Protein AF-A0AA90QG20-F1 (afdb_monomer_lite)

Secondary structure (DSSP, 8-state):
-EEEEEEEE-TTS-EEEEEEETTEEEEEEGGGGGGSTTTTTTS-HHHHHHHHH-HHHHS--

Foldseek 3Di:
DKAWDAWDQDPVRAIWTWIQDPNDIDTAGLLRVVVDPPHLVNDDPVVVVVSVVPVVSVPDD

Sequence (61 aa):
MIRYMGTRQNDDGAIVYVFIINGLQKEIREHALKQYPGCYEMLPAAAKQKIAANRNWLSKL

pLDDT: mean 86.3, std 8.86, range [53.38, 94.69]

Radius of gyration: 11.17 Å; chains: 1; bounding box: 23×25×26 Å

Structure (mmCIF, N/CA/C/O backbone):
data_AF-A0AA90QG20-F1
#
_entry.id   AF-A0AA90QG20-F1
#
loop_
_atom_site.group_PDB
_atom_site.id
_atom_site.type_symbol
_atom_site.label_atom_id
_atom_site.label_alt_id
_atom_site.label_comp_id
_atom_site.label_asym_id
_atom_site.label_entity_id
_atom_site.label_seq_id
_atom_site.pdbx_PDB_ins_code
_atom_site.Cartn_x
_atom_site.Cartn_y
_atom_site.Cartn_z
_atom_site.occupancy
_atom_site.B_iso_or_equiv
_atom_site.auth_seq_id
_atom_site.auth_comp_id
_atom_site.auth_asym_id
_atom_site.auth_atom_id
_atom_site.pdbx_PDB_model_num
ATOM 1 N N . MET A 1 1 ? -11.607 3.018 8.511 1.00 85.62 1 MET A N 1
ATOM 2 C CA . MET A 1 1 ? -10.182 3.170 8.906 1.00 85.62 1 MET A CA 1
ATOM 3 C C . MET A 1 1 ? -9.320 2.383 7.929 1.00 85.62 1 MET A C 1
ATOM 5 O O . MET A 1 1 ? -9.674 1.242 7.642 1.00 85.62 1 MET A O 1
ATOM 9 N N . ILE A 1 2 ? -8.258 2.990 7.392 1.00 91.94 2 ILE A N 1
ATOM 10 C CA . ILE A 1 2 ? -7.327 2.355 6.445 1.00 91.94 2 ILE A CA 1
ATOM 11 C C . ILE A 1 2 ? -5.986 2.184 7.156 1.00 91.94 2 ILE A C 1
ATOM 13 O O . ILE A 1 2 ? -5.464 3.146 7.715 1.00 91.94 2 ILE A O 1
ATOM 17 N N . ARG A 1 3 ? -5.427 0.974 7.141 1.00 91.38 3 ARG A N 1
ATOM 18 C CA . ARG A 1 3 ? -4.092 0.692 7.676 1.00 91.38 3 ARG A CA 1
ATOM 19 C C . ARG A 1 3 ? -3.266 -0.044 6.640 1.00 91.38 3 ARG A C 1
ATOM 21 O O . ARG A 1 3 ? -3.683 -1.093 6.165 1.00 91.38 3 ARG A O 1
ATOM 28 N N . TYR A 1 4 ? -2.091 0.478 6.322 1.00 93.25 4 TYR A N 1
ATOM 29 C CA . TYR A 1 4 ? -1.121 -0.238 5.502 1.00 93.25 4 TYR A CA 1
ATOM 30 C C . TYR A 1 4 ? -0.441 -1.338 6.327 1.00 93.25 4 TYR A C 1
ATOM 32 O O . TYR A 1 4 ? 0.007 -1.084 7.446 1.00 93.25 4 TYR A O 1
ATOM 40 N N . MET A 1 5 ? -0.390 -2.556 5.788 1.00 94.62 5 MET A N 1
ATOM 41 C CA . MET A 1 5 ? 0.221 -3.717 6.447 1.00 94.62 5 MET A CA 1
ATOM 42 C C . MET A 1 5 ? 1.579 -4.080 5.857 1.00 94.62 5 MET A C 1
ATOM 44 O O . MET A 1 5 ? 2.431 -4.598 6.571 1.00 94.62 5 MET A O 1
ATOM 48 N N . GLY A 1 6 ? 1.807 -3.795 4.577 1.00 92.62 6 GLY A N 1
ATOM 49 C CA . GLY A 1 6 ? 3.057 -4.144 3.917 1.00 92.62 6 GLY A CA 1
ATOM 50 C C . GLY A 1 6 ? 2.882 -4.386 2.428 1.00 92.62 6 GLY A C 1
ATOM 51 O O . GLY A 1 6 ? 1.816 -4.165 1.856 1.00 92.62 6 GLY A O 1
ATOM 52 N N . THR A 1 7 ? 3.952 -4.860 1.806 1.00 92.06 7 THR A N 1
ATOM 53 C CA . THR A 1 7 ? 3.935 -5.356 0.429 1.00 92.06 7 THR A CA 1
ATOM 54 C C . THR A 1 7 ? 4.196 -6.850 0.451 1.00 92.06 7 THR A C 1
ATOM 56 O O . THR A 1 7 ? 5.010 -7.325 1.242 1.00 92.06 7 THR A O 1
ATOM 59 N N . ARG A 1 8 ? 3.505 -7.588 -0.410 1.00 91.62 8 ARG A N 1
ATOM 60 C CA . ARG A 1 8 ? 3.754 -9.013 -0.637 1.00 91.62 8 ARG A CA 1
ATOM 61 C C . ARG A 1 8 ? 3.732 -9.308 -2.124 1.00 91.62 8 ARG A C 1
ATOM 63 O O . ARG A 1 8 ? 3.176 -8.539 -2.905 1.00 91.62 8 ARG A O 1
ATOM 70 N N . GLN A 1 9 ? 4.312 -10.436 -2.496 1.00 91.38 9 GLN A N 1
ATOM 71 C CA . GLN A 1 9 ? 4.068 -11.037 -3.795 1.00 91.38 9 GLN A CA 1
ATOM 72 C C . GLN A 1 9 ? 2.801 -11.900 -3.691 1.00 91.38 9 GLN A C 1
ATOM 74 O O . GLN A 1 9 ?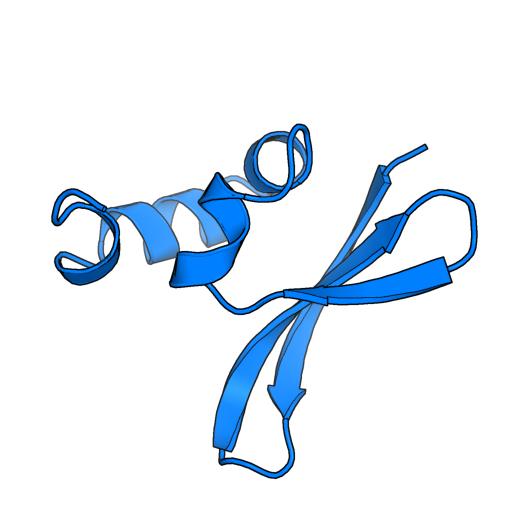 2.598 -12.583 -2.680 1.00 91.38 9 GLN A O 1
ATOM 79 N N . ASN A 1 10 ? 1.908 -11.807 -4.672 1.00 86.94 10 ASN A N 1
ATOM 80 C CA . ASN A 1 10 ? 0.773 -12.723 -4.791 1.00 86.94 10 ASN A CA 1
ATOM 81 C C . ASN A 1 10 ? 1.172 -13.968 -5.612 1.00 86.94 10 ASN A C 1
ATOM 83 O O . ASN A 1 10 ? 2.257 -14.004 -6.189 1.00 86.94 10 ASN A O 1
ATOM 87 N N . ASP A 1 11 ? 0.290 -14.965 -5.698 1.00 87.31 11 ASP A N 1
ATOM 88 C CA . ASP A 1 11 ? 0.519 -16.203 -6.469 1.00 87.31 11 ASP A CA 1
ATOM 89 C C . ASP A 1 11 ? 0.806 -15.982 -7.967 1.00 87.31 11 ASP A C 1
ATOM 91 O O . ASP A 1 11 ? 1.424 -16.820 -8.611 1.00 87.31 11 ASP A O 1
ATOM 95 N N . ASP A 1 12 ? 0.417 -14.829 -8.515 1.00 84.50 12 ASP A N 1
ATOM 96 C CA . ASP A 1 12 ? 0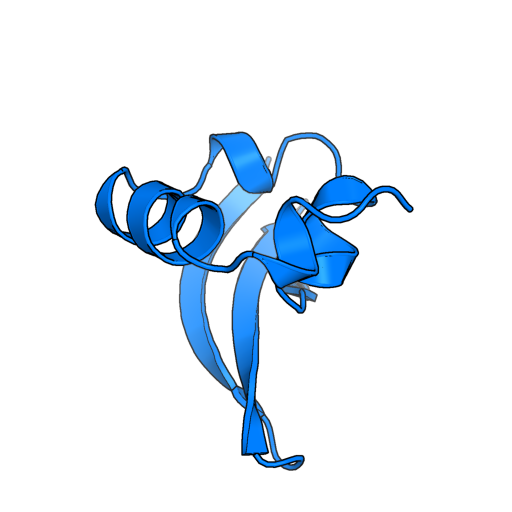.699 -14.401 -9.896 1.00 84.50 12 ASP A CA 1
ATOM 97 C C . ASP A 1 12 ? 2.114 -13.799 -10.052 1.00 84.50 12 ASP A C 1
ATOM 99 O O . ASP A 1 12 ? 2.484 -13.295 -11.109 1.00 84.50 12 ASP A O 1
ATOM 103 N N . GLY A 1 13 ? 2.919 -13.783 -8.985 1.00 86.19 13 GLY A N 1
ATOM 104 C CA . GLY A 1 13 ? 4.250 -13.172 -8.980 1.00 86.19 13 GLY A CA 1
ATOM 105 C C . GLY A 1 13 ? 4.232 -11.637 -8.937 1.00 86.19 13 GLY A C 1
ATOM 106 O O . GLY A 1 13 ? 5.293 -11.006 -8.940 1.00 86.19 13 GLY A O 1
ATOM 107 N N . ALA A 1 14 ? 3.056 -11.013 -8.851 1.00 85.75 14 ALA A N 1
ATOM 108 C CA . ALA A 1 14 ? 2.894 -9.566 -8.833 1.00 85.75 14 ALA A CA 1
ATOM 109 C C . ALA A 1 14 ? 3.046 -8.993 -7.417 1.00 85.75 14 ALA A C 1
ATOM 111 O O . ALA A 1 14 ? 2.540 -9.544 -6.437 1.00 85.75 14 ALA A O 1
ATOM 112 N N . ILE A 1 15 ? 3.703 -7.834 -7.305 1.00 88.62 15 ILE A N 1
ATOM 113 C CA . ILE A 1 15 ? 3.783 -7.104 -6.035 1.00 88.62 15 ILE A CA 1
ATOM 114 C C . ILE A 1 15 ? 2.453 -6.393 -5.764 1.00 88.62 15 ILE A C 1
ATOM 116 O O . ILE A 1 15 ? 1.971 -5.594 -6.573 1.00 88.62 15 ILE A O 1
ATOM 120 N N . VAL A 1 16 ? 1.875 -6.673 -4.597 1.00 91.81 16 VAL A N 1
ATOM 121 C CA . VAL A 1 16 ? 0.643 -6.065 -4.091 1.00 91.81 16 VAL A CA 1
ATOM 122 C C . VAL A 1 16 ? 0.894 -5.373 -2.755 1.00 91.81 16 VAL A C 1
ATOM 124 O O . VAL A 1 16 ? 1.681 -5.824 -1.921 1.00 91.81 16 VAL A O 1
ATOM 127 N N . TYR A 1 17 ? 0.197 -4.263 -2.551 1.00 92.31 17 TYR A N 1
ATOM 128 C CA . TYR A 1 17 ? 0.173 -3.498 -1.313 1.00 92.31 17 TYR A CA 1
ATOM 129 C C . TYR A 1 17 ? -1.017 -3.970 -0.484 1.00 92.31 17 TYR A C 1
ATOM 131 O O . TYR A 1 17 ? -2.159 -3.944 -0.946 1.00 92.31 17 TYR A O 1
ATOM 139 N N . VAL A 1 18 ? -0.749 -4.428 0.733 1.00 94.25 18 VAL A N 1
ATOM 140 C CA . VAL A 1 18 ? -1.758 -4.994 1.625 1.00 94.25 18 VAL A CA 1
ATOM 141 C C . VAL A 1 18 ? -2.264 -3.908 2.563 1.00 94.25 18 VAL A C 1
ATOM 143 O O . VAL A 1 18 ? -1.482 -3.255 3.261 1.00 94.25 18 VAL A O 1
ATOM 146 N N . PHE A 1 19 ? -3.581 -3.743 2.607 1.00 94.69 19 PHE A N 1
ATOM 147 C CA . PHE A 1 19 ? -4.269 -2.802 3.479 1.00 94.69 19 PHE A CA 1
ATOM 148 C C . PHE A 1 19 ? -5.342 -3.509 4.298 1.00 94.69 19 PHE A C 1
ATOM 150 O O . PHE A 1 19 ? -5.985 -4.434 3.817 1.00 94.69 19 PHE A O 1
ATOM 157 N N . ILE A 1 20 ? -5.593 -3.025 5.508 1.00 93.75 20 ILE A N 1
ATOM 158 C CA . ILE A 1 20 ? -6.827 -3.289 6.245 1.00 93.75 20 ILE A CA 1
ATOM 159 C C . ILE A 1 20 ? -7.740 -2.087 6.015 1.00 93.75 20 ILE A C 1
ATOM 161 O O . ILE A 1 20 ? -7.438 -0.987 6.482 1.00 93.75 20 ILE A O 1
ATOM 165 N N . ILE A 1 21 ? -8.841 -2.283 5.294 1.00 92.19 21 ILE A N 1
ATOM 166 C CA . ILE A 1 21 ? -9.852 -1.257 5.022 1.00 92.19 21 ILE A CA 1
ATOM 167 C C . ILE A 1 21 ? -11.138 -1.684 5.720 1.00 92.19 21 ILE A C 1
ATOM 169 O O . ILE A 1 21 ? -11.728 -2.701 5.369 1.00 92.19 21 ILE A O 1
ATOM 173 N N . ASN A 1 22 ? -11.563 -0.917 6.725 1.00 91.31 22 ASN A N 1
ATOM 174 C CA . ASN A 1 22 ? -12.768 -1.208 7.518 1.00 91.31 22 ASN A CA 1
ATOM 175 C C . ASN A 1 22 ? -12.781 -2.639 8.096 1.00 91.31 22 ASN A C 1
ATOM 177 O O . ASN A 1 22 ? -13.807 -3.306 8.103 1.00 91.31 22 ASN A O 1
ATOM 181 N N . GLY A 1 23 ? -11.619 -3.113 8.558 1.00 90.81 23 GLY A N 1
ATOM 182 C CA . GLY A 1 23 ? -11.460 -4.454 9.134 1.00 90.81 23 GLY A CA 1
ATOM 183 C C . GLY A 1 23 ? -11.252 -5.577 8.114 1.00 90.81 23 GLY A C 1
ATOM 184 O O . GLY A 1 23 ? -10.979 -6.702 8.515 1.00 90.81 23 GLY A O 1
ATOM 185 N N . LEU A 1 24 ? -11.311 -5.290 6.809 1.00 92.75 24 LEU A N 1
ATOM 186 C CA . LEU A 1 24 ? -11.081 -6.274 5.751 1.00 92.75 24 LEU A CA 1
ATOM 187 C C . LEU A 1 24 ? -9.689 -6.120 5.147 1.00 92.75 24 LEU A C 1
ATOM 189 O O . LEU A 1 24 ? -9.300 -5.022 4.744 1.00 92.75 24 LEU A O 1
ATOM 193 N N . GLN A 1 25 ? -8.964 -7.231 5.025 1.00 93.06 25 GLN A N 1
ATOM 194 C CA . GLN A 1 25 ? -7.709 -7.254 4.285 1.00 93.06 25 GLN A CA 1
ATOM 195 C C . GLN A 1 25 ? -7.979 -7.126 2.780 1.00 93.06 25 GLN A C 1
ATOM 197 O O . GLN A 1 25 ? -8.810 -7.837 2.213 1.00 93.06 25 GLN A O 1
ATOM 202 N N . LYS A 1 26 ? -7.271 -6.205 2.133 1.00 92.56 26 LYS A N 1
ATOM 203 C CA . LYS A 1 26 ? -7.335 -5.928 0.700 1.00 92.56 26 LYS A CA 1
ATOM 204 C C . LYS A 1 26 ? -5.927 -5.888 0.132 1.00 92.56 26 LYS A C 1
ATOM 206 O O . LYS A 1 26 ? -5.045 -5.232 0.679 1.00 92.56 26 LYS A O 1
ATOM 211 N N . GLU A 1 27 ? -5.741 -6.575 -0.982 1.00 93.31 27 GLU A N 1
ATOM 212 C CA . GLU A 1 27 ? -4.491 -6.610 -1.731 1.00 93.31 27 GLU A CA 1
ATOM 213 C C . GLU A 1 27 ? -4.664 -5.760 -2.981 1.00 93.31 27 GLU A C 1
ATOM 215 O O . GLU A 1 27 ? -5.508 -6.044 -3.830 1.00 93.31 27 GLU A O 1
ATOM 220 N N . ILE A 1 28 ? -3.902 -4.676 -3.071 1.00 91.06 28 ILE A N 1
ATOM 221 C CA . ILE A 1 28 ? -4.070 -3.667 -4.111 1.00 91.06 28 ILE A CA 1
ATOM 222 C C . ILE A 1 28 ? -2.779 -3.600 -4.919 1.00 91.06 28 ILE A C 1
ATOM 224 O O . ILE A 1 28 ? -1.706 -3.329 -4.384 1.00 91.06 28 ILE A O 1
ATOM 228 N N . ARG A 1 29 ? -2.873 -3.853 -6.226 1.00 89.25 29 ARG A N 1
ATOM 229 C CA . ARG A 1 29 ? -1.751 -3.661 -7.157 1.00 89.25 29 ARG A CA 1
ATOM 230 C C . ARG A 1 29 ? -1.431 -2.174 -7.293 1.00 89.25 29 ARG A C 1
ATOM 232 O O . ARG A 1 29 ? -2.315 -1.332 -7.165 1.00 89.25 29 ARG A O 1
ATOM 239 N N . GLU A 1 30 ? -0.187 -1.853 -7.628 1.00 87.94 30 GLU A N 1
ATOM 240 C CA . GLU A 1 30 ? 0.271 -0.462 -7.733 1.00 87.94 30 GLU A CA 1
ATOM 241 C C . GLU A 1 30 ? -0.616 0.415 -8.636 1.00 87.94 30 GLU A C 1
ATOM 243 O O . GLU A 1 30 ? -1.049 1.492 -8.234 1.00 87.94 30 GLU A O 1
ATOM 248 N N . HIS A 1 31 ? -0.961 -0.069 -9.834 1.00 84.62 31 HIS A N 1
ATOM 249 C CA . HIS A 1 31 ? -1.827 0.657 -10.771 1.00 84.62 31 HIS A CA 1
ATOM 250 C C . HIS A 1 31 ? -3.245 0.875 -10.220 1.00 84.62 31 HIS A C 1
ATOM 252 O O . HIS A 1 31 ? -3.893 1.874 -10.531 1.00 84.62 31 HIS A O 1
ATOM 258 N N . ALA A 1 32 ? -3.722 -0.045 -9.379 1.00 87.69 32 ALA A N 1
ATOM 259 C CA . ALA A 1 32 ? -5.048 0.012 -8.790 1.00 87.69 32 ALA A CA 1
ATOM 260 C C . ALA A 1 32 ? -5.108 0.985 -7.607 1.00 87.69 32 ALA A C 1
ATOM 262 O O . ALA A 1 32 ? -6.198 1.441 -7.290 1.00 87.69 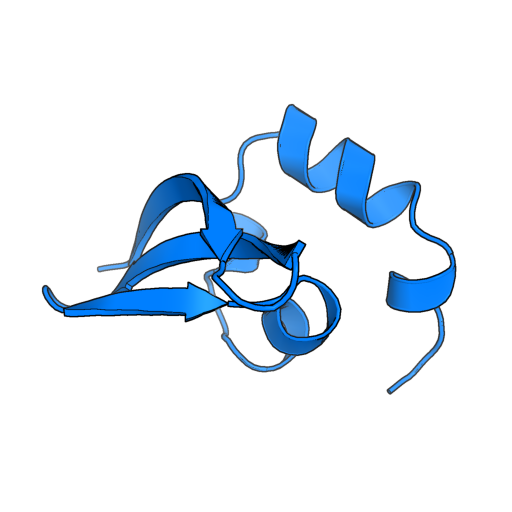32 ALA A O 1
ATOM 263 N N . LEU A 1 33 ? -3.978 1.386 -7.002 1.00 88.06 33 LEU A N 1
ATOM 264 C CA . LEU A 1 33 ? -3.954 2.342 -5.881 1.00 88.06 33 LEU A CA 1
ATOM 265 C C . LEU A 1 33 ? -4.702 3.648 -6.187 1.00 88.06 33 LEU A C 1
ATOM 267 O O . LEU A 1 33 ? -5.306 4.217 -5.283 1.00 88.06 33 LEU A O 1
ATOM 271 N N . LYS A 1 34 ? -4.713 4.094 -7.452 1.00 84.88 34 LYS A N 1
ATOM 272 C CA . LYS A 1 34 ? -5.458 5.289 -7.893 1.00 84.88 34 LYS A CA 1
ATOM 273 C C . LYS A 1 34 ? -6.978 5.147 -7.732 1.00 84.88 34 LYS A C 1
ATOM 275 O O . LYS A 1 34 ? -7.669 6.148 -7.598 1.00 84.88 34 LYS A O 1
ATOM 280 N N . GLN A 1 35 ? -7.490 3.917 -7.745 1.00 87.00 35 GLN A N 1
ATOM 281 C CA . GLN A 1 35 ? -8.915 3.601 -7.618 1.00 87.00 35 GLN A CA 1
ATOM 282 C C . GLN A 1 35 ? -9.360 3.467 -6.152 1.00 87.00 35 GLN A C 1
ATOM 284 O O . GLN A 1 35 ? -10.556 3.407 -5.882 1.00 87.00 35 GLN A O 1
ATOM 289 N N . TYR A 1 36 ? -8.419 3.431 -5.199 1.00 87.88 36 TYR A N 1
ATOM 290 C CA . TYR A 1 36 ? -8.707 3.286 -3.772 1.00 87.88 36 TYR A CA 1
ATOM 291 C C . TYR A 1 36 ? -8.353 4.575 -3.013 1.00 87.88 36 TYR A C 1
ATOM 293 O O . TYR A 1 36 ? -7.201 4.744 -2.590 1.00 87.88 36 TYR A O 1
ATOM 301 N N . PRO A 1 37 ? -9.323 5.490 -2.810 1.00 85.88 37 PRO A N 1
ATOM 302 C CA . PRO A 1 37 ? -9.079 6.743 -2.101 1.00 85.88 37 PRO A CA 1
ATOM 303 C C . PRO A 1 37 ? -8.546 6.484 -0.683 1.00 85.88 37 PRO A C 1
ATOM 305 O O . PRO A 1 37 ? -8.960 5.542 -0.005 1.00 85.88 37 PRO A O 1
ATOM 308 N N . GLY A 1 38 ? -7.576 7.290 -0.246 1.00 88.06 38 GLY A N 1
ATOM 309 C CA . GLY A 1 38 ? -6.916 7.154 1.056 1.00 88.06 38 GLY A CA 1
ATOM 310 C C . GLY A 1 38 ? -5.822 6.081 1.140 1.00 88.06 38 GLY A C 1
ATOM 311 O O . GLY A 1 38 ? -4.948 6.181 1.998 1.00 88.06 38 GLY A O 1
ATOM 312 N N . CYS A 1 39 ? -5.781 5.077 0.253 1.00 90.19 39 CYS A N 1
ATOM 313 C CA . CYS A 1 39 ? -4.774 4.007 0.344 1.00 90.19 39 CYS A CA 1
ATOM 314 C C . CYS A 1 39 ? -3.363 4.495 0.001 1.00 90.19 39 CYS A C 1
ATOM 316 O O . CYS A 1 39 ? -2.415 4.170 0.713 1.00 90.19 39 CYS A O 1
ATOM 318 N N . TYR A 1 40 ? -3.220 5.320 -1.041 1.00 88.62 40 TYR A N 1
ATOM 319 C CA . TYR A 1 40 ? -1.925 5.907 -1.398 1.00 88.62 40 TYR A CA 1
ATOM 320 C C . TYR A 1 40 ? -1.364 6.794 -0.275 1.00 88.62 40 TYR A C 1
ATOM 322 O O . TYR A 1 40 ? -0.167 6.777 0.004 1.00 88.62 40 TYR A O 1
ATOM 330 N N . GLU A 1 41 ? -2.224 7.537 0.419 1.00 89.75 41 GLU A N 1
ATOM 331 C CA . GLU A 1 41 ? -1.824 8.441 1.499 1.00 89.75 41 GLU A CA 1
ATOM 332 C C . GLU A 1 41 ? -1.275 7.683 2.711 1.00 89.75 41 GLU A C 1
ATOM 334 O O . GLU A 1 41 ? -0.291 8.130 3.304 1.00 89.75 41 GLU A O 1
ATOM 339 N N . MET A 1 42 ? -1.833 6.503 3.004 1.00 91.00 42 MET A N 1
ATOM 340 C CA . MET A 1 42 ? -1.395 5.620 4.093 1.00 91.00 42 MET A CA 1
ATOM 341 C C . MET A 1 42 ? -0.072 4.894 3.818 1.00 91.00 42 MET A C 1
ATOM 343 O O . MET A 1 42 ? 0.464 4.236 4.712 1.00 91.00 42 MET A O 1
ATOM 347 N N . LEU A 1 43 ? 0.468 4.983 2.600 1.00 90.69 43 LEU A N 1
ATOM 348 C CA . LEU A 1 43 ? 1.747 4.362 2.280 1.00 90.69 43 LEU A CA 1
ATOM 349 C C . LEU A 1 43 ? 2.919 5.095 2.954 1.00 90.69 43 LEU A C 1
ATOM 351 O O . LEU A 1 43 ?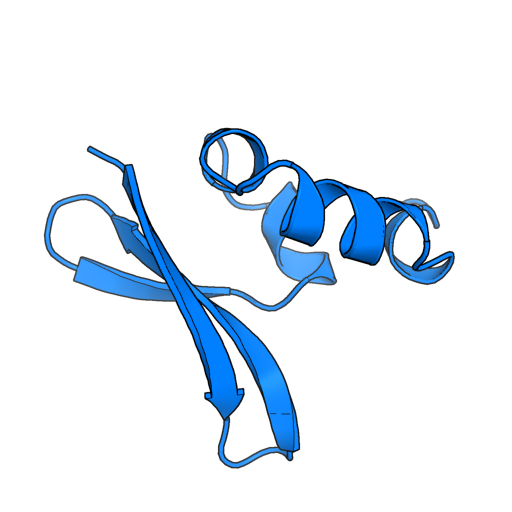 2.948 6.332 2.986 1.00 90.69 43 LEU A O 1
ATOM 355 N N . PRO A 1 44 ? 3.944 4.358 3.419 1.00 90.50 44 PRO A N 1
ATOM 356 C CA . PRO A 1 44 ? 5.170 4.963 3.918 1.00 90.50 44 PRO A CA 1
ATOM 357 C C . PRO A 1 44 ? 5.923 5.681 2.792 1.00 90.50 44 PRO A C 1
ATOM 359 O O . PRO A 1 44 ? 5.808 5.326 1.615 1.00 90.50 44 PRO A O 1
ATOM 362 N N . ALA A 1 45 ? 6.759 6.656 3.157 1.00 88.31 45 ALA A N 1
ATOM 363 C CA . ALA A 1 45 ? 7.542 7.444 2.200 1.00 88.31 45 ALA A CA 1
ATOM 364 C C . ALA A 1 45 ? 8.393 6.569 1.261 1.00 88.31 45 ALA A C 1
ATOM 366 O O . ALA A 1 45 ? 8.500 6.856 0.072 1.00 88.31 45 ALA A O 1
ATOM 367 N N . ALA A 1 46 ? 8.950 5.462 1.764 1.00 86.88 46 ALA A N 1
ATOM 368 C CA . ALA A 1 46 ? 9.711 4.513 0.951 1.00 86.88 46 ALA A CA 1
ATOM 369 C C . ALA A 1 46 ? 8.854 3.840 -0.140 1.00 86.88 46 ALA A C 1
ATOM 371 O O . ALA A 1 46 ? 9.295 3.701 -1.278 1.00 86.88 46 ALA A O 1
ATOM 372 N N . ALA A 1 47 ? 7.611 3.461 0.181 1.00 87.56 47 ALA A N 1
ATOM 373 C CA . ALA A 1 47 ? 6.690 2.875 -0.792 1.00 87.56 47 ALA A CA 1
ATOM 374 C C . ALA A 1 47 ? 6.257 3.911 -1.836 1.00 87.56 47 ALA A C 1
ATOM 376 O O . ALA A 1 47 ? 6.298 3.618 -3.026 1.00 87.56 47 ALA A O 1
ATOM 377 N N . LYS A 1 48 ? 5.937 5.140 -1.411 1.00 88.50 48 LYS A N 1
ATOM 378 C CA . LYS A 1 48 ? 5.602 6.249 -2.322 1.00 88.50 48 LYS A CA 1
ATOM 379 C C . LYS A 1 48 ? 6.740 6.556 -3.298 1.00 88.50 48 LYS A C 1
ATOM 381 O O . LYS A 1 48 ? 6.481 6.742 -4.478 1.00 88.50 48 LYS A O 1
ATOM 386 N N . GLN A 1 49 ? 7.992 6.537 -2.835 1.00 87.12 49 GLN A N 1
ATOM 387 C CA . GLN A 1 49 ? 9.164 6.722 -3.701 1.00 87.12 49 GLN A CA 1
ATOM 388 C C . GLN A 1 49 ? 9.311 5.607 -4.741 1.00 87.12 49 GLN A C 1
ATOM 390 O O . GLN A 1 49 ? 9.569 5.901 -5.904 1.00 87.12 49 GLN A O 1
ATOM 395 N N . LYS A 1 50 ? 9.103 4.339 -4.357 1.00 84.44 50 LYS A N 1
ATOM 396 C CA . LYS A 1 50 ? 9.110 3.220 -5.315 1.00 84.44 50 LYS A CA 1
ATOM 397 C C . LYS A 1 50 ? 8.046 3.389 -6.396 1.00 84.44 50 LYS A C 1
ATOM 399 O O . LYS A 1 50 ? 8.337 3.206 -7.572 1.00 84.44 50 LYS A O 1
ATOM 404 N N . ILE A 1 51 ? 6.848 3.784 -5.984 1.00 84.56 51 ILE A N 1
ATOM 405 C CA . ILE A 1 51 ? 5.713 3.978 -6.881 1.00 84.56 51 ILE A CA 1
ATOM 406 C C . ILE A 1 51 ? 5.954 5.177 -7.812 1.00 84.56 51 ILE A C 1
ATOM 408 O O . ILE A 1 51 ? 5.739 5.082 -9.016 1.00 84.56 51 ILE A O 1
ATOM 412 N N . ALA A 1 52 ? 6.501 6.279 -7.290 1.00 83.00 52 ALA A N 1
ATOM 413 C CA . ALA A 1 52 ? 6.896 7.443 -8.082 1.00 83.00 52 ALA A CA 1
ATOM 414 C C . ALA A 1 52 ? 8.027 7.136 -9.082 1.00 83.00 52 ALA A C 1
ATOM 416 O O . ALA A 1 52 ? 8.076 7.734 -10.154 1.00 83.00 52 ALA A O 1
ATOM 417 N N . ALA A 1 53 ? 8.918 6.194 -8.760 1.00 83.50 53 ALA A N 1
ATOM 418 C CA . ALA A 1 53 ? 9.935 5.707 -9.690 1.00 83.50 53 ALA A CA 1
ATOM 419 C C . ALA A 1 53 ? 9.346 4.808 -10.794 1.00 83.50 53 ALA A C 1
ATOM 421 O O . ALA A 1 53 ? 9.962 4.652 -11.853 1.00 83.50 53 ALA A O 1
ATOM 422 N N . ASN A 1 54 ? 8.153 4.238 -10.592 1.00 82.12 54 ASN A N 1
ATOM 423 C CA . ASN A 1 54 ? 7.482 3.457 -11.617 1.00 82.12 54 ASN A CA 1
ATOM 424 C C . ASN A 1 54 ? 6.806 4.374 -12.648 1.00 82.12 54 ASN A C 1
ATOM 426 O O . ASN A 1 54 ? 5.694 4.875 -12.464 1.00 82.12 54 ASN A O 1
ATOM 430 N N . ARG A 1 55 ? 7.466 4.552 -13.798 1.00 67.81 55 ARG A N 1
ATOM 431 C CA . ARG A 1 55 ? 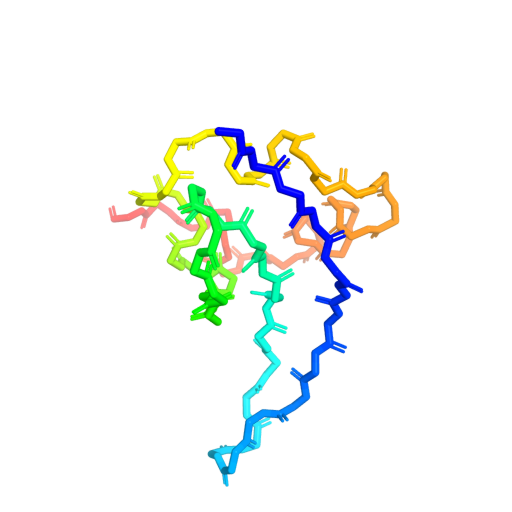6.923 5.310 -14.940 1.00 67.81 55 ARG A CA 1
ATOM 432 C C . ARG A 1 55 ? 5.554 4.812 -15.401 1.00 67.81 55 ARG A C 1
ATOM 434 O O . ARG A 1 55 ? 4.756 5.621 -15.863 1.00 67.81 55 ARG A O 1
ATOM 441 N N . ASN A 1 56 ? 5.259 3.520 -15.252 1.00 70.44 56 ASN A N 1
ATOM 442 C CA . ASN A 1 56 ? 3.975 2.963 -15.673 1.00 70.44 56 ASN A CA 1
ATOM 443 C C . ASN A 1 56 ? 2.821 3.435 -14.772 1.00 70.44 56 ASN A C 1
ATOM 445 O O . ASN A 1 56 ? 1.704 3.624 -15.241 1.00 70.44 56 ASN A O 1
ATOM 449 N N . TRP A 1 57 ? 3.099 3.703 -13.491 1.00 72.69 57 TRP A N 1
ATOM 450 C CA . TRP A 1 57 ? 2.137 4.316 -12.577 1.00 72.69 57 TRP A CA 1
ATOM 451 C C . TRP A 1 57 ? 1.933 5.809 -12.857 1.00 72.69 57 TRP A C 1
ATOM 453 O O . TRP A 1 57 ? 0.831 6.323 -12.674 1.00 72.69 57 TRP A O 1
ATOM 463 N N . LEU A 1 58 ? 2.959 6.509 -13.347 1.00 66.44 58 LEU A N 1
ATOM 464 C CA . LEU A 1 58 ? 2.845 7.904 -13.792 1.00 66.44 58 LEU A CA 1
ATOM 465 C C . LEU A 1 58 ? 2.115 8.048 -15.133 1.00 66.44 58 LEU A C 1
ATOM 467 O O . LEU A 1 58 ? 1.531 9.101 -15.395 1.00 66.44 58 LEU A O 1
ATOM 471 N N . SER A 1 59 ? 2.115 7.002 -15.962 1.00 62.62 59 SER A N 1
ATOM 472 C CA . SER A 1 59 ? 1.315 6.976 -17.183 1.00 62.62 59 SER A CA 1
ATOM 473 C C . SER A 1 59 ? -0.170 7.104 -16.825 1.00 62.62 59 SER A C 1
ATOM 475 O O . SER A 1 59 ? -0.662 6.485 -15.871 1.00 62.62 59 SER A O 1
ATOM 477 N N . LYS A 1 60 ? -0.866 8.011 -17.517 1.00 55.53 60 LYS A N 1
ATOM 478 C CA . LYS A 1 60 ? -2.275 8.328 -17.251 1.00 55.53 60 LYS A CA 1
ATOM 479 C C . LYS A 1 60 ? -3.133 7.067 -17.417 1.00 55.53 60 LYS A C 1
ATOM 481 O O . LYS A 1 60 ? -2.879 6.275 -18.318 1.00 55.53 60 LYS A O 1
ATOM 486 N N . LEU A 1 61 ? -4.085 6.919 -16.485 1.00 53.38 61 LEU A N 1
ATOM 487 C CA . LEU A 1 61 ? -5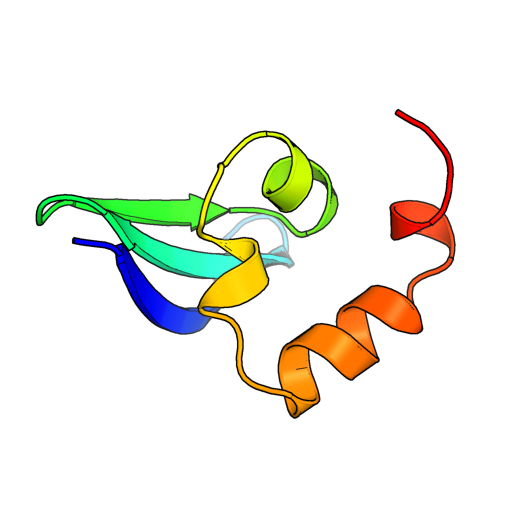.238 6.016 -16.588 1.00 53.38 61 LEU A CA 1
ATOM 488 C C . LEU A 1 61 ? -5.875 6.113 -17.977 1.00 53.38 61 LEU A C 1
ATOM 490 O O . LEU A 1 61 ? -5.993 7.267 -18.453 1.00 53.38 61 LEU A O 1
#